Protein AF-A0A6H5ICC5-F1 (afdb_monomer_lite)

Foldseek 3Di:
DPVVVVVVLVVLLVVLVVLLLPQAADDPLDLVSLVSSLVSLVVSLVSCVVSVHPVQVCQLVSVVSSLVRYDPVLNVVVVVVCPPPPDRDGNVVVSVSSVVSSVVSVVVVVVVPDDDPDD

Structure (mmCIF, N/CA/C/O backbone):
data_AF-A0A6H5ICC5-F1
#
_entry.id   AF-A0A6H5ICC5-F1
#
loop_
_atom_site.group_PDB
_atom_site.id
_atom_site.type_symbol
_atom_site.label_atom_id
_atom_site.label_alt_id
_atom_site.label_comp_id
_atom_site.label_asym_id
_atom_site.label_entity_id
_atom_site.label_seq_id
_atom_site.pdbx_PDB_ins_code
_atom_site.Cartn_x
_atom_site.Cartn_y
_atom_site.Cartn_z
_atom_site.occupancy
_atom_site.B_iso_or_equiv
_atom_site.auth_seq_id
_atom_site.auth_comp_id
_atom_site.auth_asym_id
_atom_site.auth_atom_id
_atom_site.pdbx_PDB_model_num
ATOM 1 N N . MET A 1 1 ? -17.464 12.345 30.669 1.00 50.03 1 MET A N 1
ATOM 2 C CA . MET A 1 1 ? -16.200 11.591 30.472 1.00 50.03 1 MET A CA 1
ATOM 3 C C . MET A 1 1 ? -16.176 10.731 29.191 1.00 50.03 1 MET A C 1
ATOM 5 O O . MET A 1 1 ? -15.257 9.941 29.031 1.00 50.03 1 MET A O 1
ATOM 9 N N . LEU A 1 2 ? -17.128 10.905 28.257 1.00 50.28 2 LEU A N 1
ATOM 10 C CA . LEU A 1 2 ? -17.216 10.131 27.004 1.00 50.28 2 LEU A CA 1
ATOM 11 C C . LEU A 1 2 ? -16.559 10.820 25.793 1.00 50.28 2 LEU A C 1
ATOM 13 O O . LEU A 1 2 ? -16.075 10.124 24.911 1.00 50.28 2 LEU A O 1
ATOM 17 N N . LEU A 1 3 ? -16.455 12.156 25.780 1.00 52.00 3 LEU A N 1
ATOM 18 C CA . LEU A 1 3 ? -15.861 12.888 24.650 1.00 52.00 3 LEU A CA 1
ATOM 19 C C . LEU A 1 3 ? -14.355 12.625 24.480 1.00 52.00 3 LEU A C 1
ATOM 21 O O . LEU A 1 3 ? -13.929 12.251 23.400 1.00 52.00 3 LEU A O 1
ATOM 25 N N . ARG A 1 4 ? -13.557 12.663 25.558 1.00 50.28 4 ARG A N 1
ATOM 26 C CA . ARG A 1 4 ? -12.087 12.520 25.457 1.00 50.28 4 ARG A CA 1
ATOM 27 C C . ARG A 1 4 ? -11.592 11.191 24.869 1.00 50.28 4 ARG A C 1
ATOM 29 O O . ARG A 1 4 ? -10.529 11.159 24.263 1.00 50.28 4 ARG A O 1
ATOM 36 N N . ARG A 1 5 ? -12.310 10.077 25.072 1.00 51.03 5 ARG A N 1
ATOM 37 C CA . ARG A 1 5 ? -11.927 8.780 24.471 1.00 51.03 5 ARG A CA 1
ATOM 38 C C . ARG A 1 5 ? -12.411 8.654 23.027 1.00 51.03 5 ARG A C 1
ATOM 40 O O . ARG A 1 5 ? -11.723 8.035 22.221 1.00 51.03 5 ARG A O 1
ATOM 47 N N . TYR A 1 6 ? -13.574 9.226 22.719 1.00 52.88 6 TYR A N 1
ATOM 48 C CA . TYR A 1 6 ? -14.144 9.205 21.374 1.00 52.88 6 TYR A CA 1
ATOM 49 C C . TYR A 1 6 ? -13.374 10.129 20.423 1.00 52.88 6 TYR A C 1
ATOM 51 O O . TYR A 1 6 ? -13.088 9.727 19.297 1.00 52.88 6 TYR A O 1
ATOM 59 N N . ASP A 1 7 ? -12.929 11.290 20.917 1.00 60.28 7 ASP A N 1
ATOM 60 C CA . ASP A 1 7 ? -12.022 12.195 20.204 1.00 60.28 7 ASP A CA 1
ATOM 61 C C . ASP A 1 7 ? -10.757 11.457 19.773 1.00 60.28 7 ASP A C 1
ATOM 63 O O . ASP A 1 7 ? -10.409 11.464 18.600 1.00 60.28 7 ASP A O 1
ATOM 67 N N . ASN A 1 8 ? -10.125 10.708 20.681 1.00 75.12 8 ASN A N 1
ATOM 68 C CA . ASN A 1 8 ? -8.903 9.974 20.356 1.00 75.12 8 ASN A CA 1
ATOM 69 C C . ASN A 1 8 ? -9.114 8.900 19.280 1.00 75.12 8 ASN A C 1
ATOM 71 O O . ASN A 1 8 ? -8.221 8.681 18.466 1.00 75.12 8 ASN A O 1
ATOM 75 N N . ARG A 1 9 ? -10.268 8.217 19.261 1.00 80.19 9 ARG A N 1
ATOM 76 C CA . ARG A 1 9 ? -10.553 7.196 18.240 1.00 80.19 9 ARG A CA 1
ATOM 77 C C . ARG A 1 9 ? -10.807 7.832 16.875 1.00 80.19 9 ARG A C 1
ATOM 79 O O . ARG A 1 9 ? -10.261 7.354 15.889 1.00 80.19 9 ARG A O 1
ATOM 86 N N . ASN A 1 10 ? -11.585 8.912 16.831 1.00 83.50 10 ASN A N 1
ATOM 87 C CA . ASN A 1 10 ? -11.854 9.644 15.594 1.00 83.50 10 ASN A CA 1
ATOM 88 C C . ASN A 1 10 ? -10.584 10.299 15.043 1.00 83.50 10 ASN A C 1
ATOM 90 O O . ASN A 1 10 ? -10.312 10.174 13.858 1.00 83.50 10 ASN A O 1
ATOM 94 N N . ILE A 1 11 ? -9.768 10.922 15.897 1.00 86.25 11 ILE A N 1
ATOM 95 C CA . ILE A 1 11 ? -8.484 11.516 15.500 1.00 86.25 11 ILE A CA 1
ATOM 96 C C . ILE A 1 11 ? -7.552 10.447 14.920 1.00 86.25 11 ILE A C 1
ATOM 98 O O . ILE A 1 11 ? -6.980 10.660 13.859 1.00 86.25 11 ILE A O 1
ATOM 102 N N . ARG A 1 12 ? -7.435 9.277 15.564 1.00 84.94 12 ARG A N 1
ATOM 103 C CA . ARG A 1 12 ? -6.630 8.160 15.035 1.00 84.94 12 ARG A CA 1
ATOM 104 C C . ARG A 1 12 ? -7.161 7.642 13.703 1.00 84.94 12 ARG A C 1
ATOM 106 O O . ARG A 1 12 ? -6.367 7.329 12.827 1.00 84.94 12 ARG A O 1
ATOM 113 N N . LEU A 1 13 ? -8.484 7.560 13.552 1.00 87.06 13 LEU A N 1
ATOM 114 C CA . LEU A 1 13 ? -9.110 7.161 12.295 1.00 87.06 13 LEU A CA 1
ATOM 115 C C . LEU A 1 13 ? -8.771 8.150 11.179 1.00 87.06 13 LEU A C 1
ATOM 117 O O . LEU A 1 13 ? -8.298 7.732 10.127 1.00 87.06 13 LEU A O 1
ATOM 121 N N . PHE A 1 14 ? -8.990 9.445 11.412 1.00 87.50 14 PHE A N 1
ATOM 122 C CA . PHE A 1 14 ? -8.694 10.480 10.425 1.00 87.50 14 PHE A CA 1
ATOM 123 C C . PHE A 1 14 ? -7.211 10.518 10.076 1.00 87.50 14 PHE A C 1
ATOM 125 O O . PHE A 1 14 ? -6.886 10.530 8.899 1.00 87.50 14 PHE A O 1
ATOM 132 N N . ASN A 1 15 ? -6.328 10.420 11.067 1.00 88.56 15 ASN A N 1
ATOM 133 C CA . ASN A 1 15 ? -4.889 10.378 10.840 1.00 88.56 15 ASN A CA 1
ATOM 134 C C . ASN A 1 15 ? -4.463 9.147 10.013 1.00 88.56 15 ASN A C 1
ATOM 136 O O . ASN A 1 15 ? -3.699 9.286 9.066 1.00 88.56 15 ASN A O 1
ATOM 140 N N . ALA A 1 16 ? -5.009 7.957 10.293 1.00 87.69 16 ALA A N 1
ATOM 141 C CA . ALA A 1 16 ? -4.724 6.761 9.497 1.00 87.69 16 ALA A CA 1
ATOM 142 C C . ALA A 1 16 ? -5.228 6.883 8.045 1.00 87.69 16 ALA A C 1
ATOM 144 O O . ALA A 1 16 ? -4.559 6.437 7.113 1.00 87.69 16 ALA A O 1
ATOM 145 N N . LEU A 1 17 ? -6.396 7.503 7.840 1.00 88.06 17 LEU A N 1
ATOM 146 C CA . LEU A 1 17 ? -6.928 7.785 6.504 1.00 88.06 17 LEU A CA 1
ATOM 147 C C . LEU A 1 17 ? -6.087 8.833 5.767 1.00 88.06 17 LEU A C 1
ATOM 149 O O . LEU A 1 17 ? -5.797 8.646 4.587 1.00 88.06 17 LEU A O 1
ATOM 153 N N . GLU A 1 18 ? -5.676 9.902 6.449 1.00 89.75 18 GLU A N 1
ATOM 154 C CA . GLU A 1 18 ? -4.778 10.922 5.904 1.00 89.75 18 GLU A CA 1
ATOM 155 C C . GLU A 1 18 ? -3.445 10.305 5.492 1.00 89.75 18 GLU A C 1
ATOM 157 O O . GLU A 1 18 ? -3.043 10.491 4.350 1.00 89.75 18 GLU A O 1
ATOM 162 N N . HIS A 1 19 ? -2.823 9.468 6.328 1.00 88.56 19 HIS A N 1
ATOM 163 C CA . HIS A 1 19 ? -1.594 8.756 5.963 1.00 88.56 19 HIS A CA 1
ATOM 164 C C . HIS A 1 19 ? -1.755 7.900 4.699 1.00 88.56 19 HIS A C 1
ATOM 166 O O . HIS A 1 19 ? -0.857 7.874 3.857 1.00 88.56 19 HIS A O 1
ATOM 172 N N . LEU A 1 20 ? -2.910 7.248 4.510 1.00 89.81 20 LEU A N 1
ATOM 173 C CA . LEU A 1 20 ? -3.177 6.482 3.290 1.00 89.81 20 LEU A CA 1
ATOM 174 C C . LEU A 1 20 ? -3.384 7.382 2.054 1.00 89.81 20 LEU A C 1
ATOM 176 O O . LEU A 1 20 ? -3.004 7.030 0.936 1.00 89.81 20 LEU A O 1
ATOM 180 N N . ILE A 1 21 ? -3.987 8.557 2.224 1.00 88.81 21 ILE A N 1
ATOM 181 C CA . ILE A 1 21 ? -4.192 9.526 1.135 1.00 88.81 21 ILE A CA 1
ATOM 182 C C . ILE A 1 21 ? -2.869 10.221 0.774 1.00 88.81 21 ILE A C 1
ATOM 184 O O . ILE A 1 21 ? -2.573 10.460 -0.405 1.00 88.81 21 ILE A O 1
ATOM 188 N N . GLU A 1 22 ? -2.044 10.508 1.773 1.00 90.56 22 GLU A N 1
ATOM 189 C CA . GLU A 1 22 ? -0.770 11.220 1.684 1.00 90.56 22 GLU A CA 1
ATOM 190 C C . GLU A 1 22 ? 0.430 10.306 1.424 1.00 90.56 22 GLU A C 1
ATOM 192 O O . GLU A 1 22 ? 1.569 10.767 1.462 1.00 90.56 22 GLU A O 1
ATOM 197 N N . LEU A 1 23 ? 0.188 9.043 1.053 1.00 91.19 23 LEU A N 1
ATOM 198 C CA . LEU A 1 23 ? 1.241 8.105 0.664 1.00 91.19 23 LEU A CA 1
ATOM 199 C C . LEU A 1 23 ? 2.259 8.746 -0.305 1.00 91.19 23 LEU A C 1
ATOM 201 O O . LEU A 1 23 ? 1.861 9.505 -1.208 1.00 91.19 23 LEU A O 1
ATOM 205 N N . PRO A 1 24 ? 3.561 8.460 -0.141 1.00 87.19 24 PRO A N 1
ATOM 206 C CA . PRO A 1 24 ? 4.619 9.053 -0.946 1.00 87.19 24 PRO A CA 1
ATOM 207 C C . PRO A 1 24 ? 4.465 8.644 -2.410 1.00 87.19 24 PRO A C 1
ATOM 209 O O . PRO A 1 24 ? 4.026 7.541 -2.726 1.00 87.19 24 PRO A O 1
ATOM 212 N N . ARG A 1 25 ? 4.794 9.553 -3.332 1.00 89.25 25 ARG A N 1
ATOM 213 C CA . ARG A 1 25 ? 4.818 9.225 -4.763 1.00 89.25 25 ARG A CA 1
ATOM 214 C C . ARG A 1 25 ? 6.134 8.544 -5.098 1.00 89.25 25 ARG A C 1
ATOM 216 O O . ARG A 1 25 ? 7.191 9.068 -4.763 1.00 89.25 25 ARG A O 1
ATOM 223 N N . VAL A 1 26 ? 6.045 7.443 -5.826 1.00 87.81 26 VAL A N 1
ATOM 224 C CA . VAL A 1 26 ? 7.200 6.663 -6.261 1.00 87.81 26 VAL A CA 1
ATOM 225 C C . VAL A 1 26 ? 7.856 7.359 -7.447 1.00 87.81 26 VAL A C 1
ATOM 227 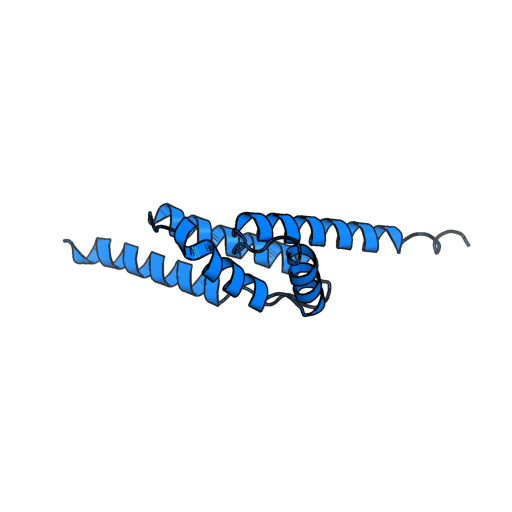O O . VAL A 1 26 ? 7.185 7.685 -8.435 1.00 87.81 26 VAL A O 1
ATOM 230 N N . LYS A 1 27 ? 9.165 7.610 -7.367 1.00 82.12 27 LYS A N 1
ATOM 231 C CA . LYS A 1 27 ? 9.943 8.086 -8.515 1.00 82.12 27 LYS A CA 1
ATOM 232 C C . LYS A 1 27 ? 10.221 6.925 -9.468 1.00 82.12 27 LYS A C 1
ATOM 234 O O . LYS A 1 27 ? 10.239 5.760 -9.086 1.00 82.12 27 LYS A O 1
ATOM 239 N N . VAL A 1 28 ? 10.455 7.249 -10.737 1.00 80.31 28 VAL A N 1
ATOM 240 C CA . VAL A 1 28 ? 10.661 6.251 -11.798 1.00 80.31 28 VAL A CA 1
ATOM 241 C C . VAL A 1 28 ? 11.762 5.256 -11.411 1.00 80.31 28 VAL A C 1
ATOM 243 O O . VAL A 1 28 ? 12.899 5.660 -11.183 1.00 80.31 28 VAL A O 1
ATOM 246 N N . ARG A 1 29 ? 11.423 3.957 -11.385 1.00 75.06 29 ARG A N 1
ATOM 247 C CA . ARG A 1 29 ? 12.344 2.834 -11.103 1.00 75.06 29 ARG A CA 1
ATOM 248 C C . ARG A 1 29 ? 13.106 2.923 -9.768 1.00 75.06 29 ARG A C 1
ATOM 250 O O . ARG A 1 29 ? 14.209 2.395 -9.667 1.00 75.06 29 ARG A O 1
ATOM 257 N N . CYS A 1 30 ? 12.530 3.546 -8.743 1.00 83.62 30 CYS A N 1
ATOM 258 C CA . CYS A 1 30 ? 13.145 3.605 -7.419 1.00 83.62 30 CYS A CA 1
ATOM 259 C C . CYS A 1 30 ? 12.641 2.459 -6.523 1.00 83.62 30 CYS A C 1
ATOM 261 O O . CYS A 1 30 ? 11.462 2.427 -6.170 1.00 83.62 30 CYS A O 1
ATOM 263 N N . THR A 1 31 ? 13.516 1.511 -6.165 1.00 87.25 31 THR A N 1
ATOM 264 C CA . THR A 1 31 ? 13.171 0.399 -5.257 1.00 87.25 31 THR A CA 1
ATOM 265 C C . THR A 1 31 ? 12.937 0.880 -3.831 1.00 87.25 31 THR A C 1
ATOM 267 O O . THR A 1 31 ? 11.992 0.429 -3.196 1.00 87.25 31 THR A O 1
ATOM 270 N N . GLU A 1 32 ? 13.725 1.849 -3.365 1.00 88.56 32 GLU A N 1
ATOM 271 C CA . GLU A 1 32 ? 13.575 2.468 -2.042 1.00 88.56 32 GLU A CA 1
ATOM 272 C C . GLU A 1 32 ? 12.201 3.133 -1.878 1.00 88.56 32 GLU A C 1
ATOM 274 O O . GLU A 1 32 ? 11.515 2.890 -0.888 1.00 88.56 32 GLU A O 1
ATOM 279 N N . ASP A 1 33 ? 11.753 3.896 -2.883 1.00 89.44 33 ASP A N 1
ATOM 280 C CA . ASP A 1 33 ? 10.439 4.549 -2.845 1.00 89.44 33 ASP A CA 1
ATOM 281 C C . ASP A 1 33 ? 9.282 3.533 -2.904 1.00 89.44 33 ASP A C 1
ATOM 283 O O . ASP A 1 33 ? 8.222 3.774 -2.328 1.00 89.44 33 ASP A O 1
ATOM 287 N N . LEU A 1 34 ? 9.452 2.408 -3.617 1.00 90.31 34 LEU A N 1
ATOM 288 C CA . LEU A 1 34 ? 8.450 1.336 -3.649 1.00 90.31 34 LEU A CA 1
ATOM 289 C C . LEU A 1 34 ? 8.330 0.656 -2.283 1.00 90.31 34 LEU A C 1
ATOM 291 O O . LEU A 1 34 ? 7.213 0.403 -1.839 1.00 90.31 34 LEU A O 1
ATOM 295 N N . THR A 1 35 ? 9.455 0.393 -1.616 1.00 91.56 35 THR A N 1
ATOM 296 C CA . THR A 1 35 ? 9.470 -0.172 -0.262 1.00 91.56 35 THR A CA 1
ATOM 297 C C . THR A 1 35 ? 8.821 0.788 0.738 1.00 91.56 35 THR A C 1
ATOM 299 O O . THR A 1 35 ? 7.888 0.385 1.424 1.00 91.56 35 THR A O 1
ATOM 302 N N . ASP A 1 36 ? 9.203 2.075 0.744 1.00 92.38 36 ASP A N 1
ATOM 303 C CA . ASP A 1 36 ? 8.591 3.094 1.624 1.00 92.38 36 ASP A CA 1
ATOM 304 C C . ASP A 1 36 ? 7.080 3.242 1.363 1.00 92.38 36 ASP A C 1
ATOM 306 O O . ASP A 1 36 ? 6.290 3.424 2.292 1.00 92.38 36 ASP A O 1
ATOM 310 N N . LEU A 1 37 ? 6.637 3.112 0.105 1.00 92.00 37 LEU A N 1
ATOM 311 C CA . LEU A 1 37 ? 5.212 3.104 -0.227 1.00 92.00 37 LEU A CA 1
ATOM 312 C C . LEU A 1 37 ? 4.480 1.901 0.387 1.00 92.00 37 LEU A C 1
ATOM 314 O O . LEU A 1 37 ? 3.381 2.085 0.918 1.00 92.00 37 LEU A O 1
ATOM 318 N N . ILE A 1 38 ? 5.045 0.691 0.290 1.00 92.62 38 ILE A N 1
ATOM 319 C CA . ILE A 1 38 ? 4.453 -0.521 0.878 1.00 92.62 38 ILE A CA 1
ATOM 320 C C . ILE A 1 38 ? 4.386 -0.374 2.396 1.00 92.62 38 ILE A C 1
ATOM 322 O O . ILE A 1 38 ? 3.301 -0.513 2.957 1.00 92.62 38 ILE A O 1
ATOM 326 N N . ASP A 1 39 ? 5.502 -0.022 3.035 1.00 92.75 39 ASP A N 1
ATOM 327 C CA . ASP A 1 39 ? 5.613 0.066 4.492 1.00 92.75 39 ASP A CA 1
ATOM 328 C C . ASP A 1 39 ? 4.590 1.049 5.075 1.00 92.75 39 ASP A C 1
ATOM 330 O O . ASP A 1 39 ? 3.845 0.715 6.001 1.00 92.75 39 ASP A O 1
ATOM 334 N N . ARG A 1 40 ? 4.469 2.244 4.484 1.00 92.31 40 ARG A N 1
ATOM 335 C CA . ARG A 1 40 ? 3.486 3.245 4.929 1.00 92.31 40 ARG A CA 1
ATOM 336 C C . ARG A 1 40 ? 2.047 2.828 4.657 1.00 92.31 40 ARG A C 1
ATOM 338 O O . ARG A 1 40 ? 1.155 3.139 5.448 1.00 92.31 40 ARG A O 1
ATOM 345 N N . ALA A 1 41 ? 1.794 2.145 3.542 1.00 92.31 41 ALA A N 1
ATOM 346 C CA . ALA A 1 41 ? 0.464 1.625 3.250 1.00 92.31 41 ALA A CA 1
ATOM 347 C C . ALA A 1 41 ? 0.073 0.532 4.257 1.00 92.31 41 ALA A C 1
ATOM 349 O O . ALA A 1 41 ? -1.050 0.553 4.767 1.00 92.31 41 ALA A O 1
ATOM 350 N N . GLU A 1 42 ? 0.997 -0.366 4.604 1.00 93.06 42 GLU A N 1
ATOM 351 C CA . GLU A 1 42 ? 0.777 -1.391 5.622 1.00 93.06 42 GLU A CA 1
ATOM 352 C C . GLU A 1 42 ? 0.575 -0.785 7.012 1.00 93.06 42 GLU A C 1
ATOM 354 O O . GLU A 1 42 ? -0.310 -1.230 7.745 1.00 93.06 42 GLU A O 1
ATOM 359 N N . GLU A 1 43 ? 1.333 0.251 7.376 1.00 92.19 43 GLU A N 1
ATOM 360 C CA . GLU A 1 43 ? 1.166 0.968 8.642 1.00 92.19 43 GLU A CA 1
ATOM 361 C C . GLU A 1 43 ? -0.230 1.602 8.752 1.00 92.19 43 GLU A C 1
ATOM 363 O O . GLU A 1 43 ? -0.922 1.431 9.765 1.00 92.19 43 GLU A O 1
ATOM 368 N N . ALA A 1 44 ? -0.695 2.275 7.695 1.00 90.50 44 ALA A N 1
ATOM 369 C CA . ALA A 1 44 ? -2.038 2.848 7.646 1.00 90.50 44 ALA A CA 1
ATOM 370 C C . ALA A 1 44 ? -3.123 1.757 7.740 1.00 90.50 44 ALA A C 1
ATOM 372 O O . ALA A 1 44 ? -4.064 1.869 8.530 1.00 90.50 44 ALA A O 1
ATOM 373 N N . VAL A 1 45 ? -2.971 0.657 6.995 1.00 90.94 45 VAL A N 1
ATOM 374 C CA . VAL A 1 45 ? -3.892 -0.493 7.016 1.00 90.94 45 VAL A CA 1
ATOM 375 C C . VAL A 1 45 ? -3.923 -1.178 8.385 1.00 90.94 45 VAL A C 1
ATOM 377 O O . VAL A 1 45 ? -5.003 -1.521 8.883 1.00 90.94 45 VAL A O 1
ATOM 380 N N . ARG A 1 46 ? -2.769 -1.338 9.039 1.00 90.50 46 ARG A N 1
ATOM 381 C CA . ARG A 1 46 ? -2.658 -1.881 10.400 1.00 90.50 46 ARG A CA 1
ATOM 382 C C . ARG A 1 46 ? -3.360 -0.969 11.399 1.00 90.50 46 ARG A C 1
ATOM 384 O O . ARG A 1 46 ? -4.178 -1.458 12.174 1.00 90.50 46 ARG A O 1
ATOM 391 N N . SER A 1 47 ? -3.143 0.341 11.308 1.00 88.81 47 SER A N 1
ATOM 392 C CA . SER A 1 47 ? -3.798 1.340 12.162 1.00 88.81 47 SER A CA 1
ATOM 393 C C . SER A 1 47 ? -5.326 1.287 12.043 1.00 88.81 47 SER A C 1
ATOM 395 O O . SER A 1 47 ? -6.040 1.274 13.046 1.00 88.81 47 SER A O 1
ATOM 397 N N . LEU A 1 48 ? -5.856 1.177 10.820 1.00 87.50 48 LEU A N 1
ATOM 398 C CA . LEU A 1 48 ? -7.294 1.001 10.580 1.00 87.50 48 LEU A CA 1
ATOM 399 C C . LEU A 1 48 ? -7.817 -0.334 11.138 1.00 87.50 48 LEU A C 1
ATOM 401 O O . LEU A 1 48 ? -8.923 -0.396 11.680 1.00 87.50 48 LEU A O 1
ATOM 405 N N . THR A 1 49 ? -7.018 -1.398 11.047 1.00 87.69 49 THR A N 1
ATOM 406 C CA . THR A 1 49 ? -7.369 -2.722 11.581 1.00 87.69 49 THR A CA 1
ATOM 407 C C . THR A 1 49 ? -7.434 -2.716 13.110 1.00 87.69 49 THR A C 1
ATOM 409 O O . THR A 1 49 ? -8.385 -3.246 13.684 1.00 87.69 49 THR A O 1
ATOM 412 N N . GLU A 1 50 ? -6.483 -2.066 13.785 1.00 88.06 50 GLU A N 1
ATOM 413 C CA . GLU A 1 50 ? -6.477 -1.890 15.247 1.00 88.06 50 GLU A CA 1
ATOM 414 C C . GLU A 1 50 ? -7.687 -1.088 15.741 1.00 88.06 50 GLU A C 1
ATOM 416 O O . GLU A 1 50 ? -8.234 -1.352 16.813 1.00 88.06 50 GLU A O 1
ATOM 421 N N . LEU A 1 51 ? -8.168 -0.149 14.922 1.00 85.88 51 LEU A N 1
ATOM 422 C CA . LEU A 1 51 ? -9.405 0.591 15.162 1.00 85.88 51 LEU A CA 1
ATOM 423 C C . LEU A 1 51 ? -10.675 -0.233 14.900 1.00 85.88 51 LEU A C 1
ATOM 425 O O . LEU A 1 51 ? -11.775 0.308 15.044 1.00 85.88 51 LEU A O 1
ATOM 429 N N . GLN A 1 52 ? -10.548 -1.525 14.575 1.00 83.56 52 GLN A N 1
ATOM 430 C CA . GLN A 1 52 ? -11.637 -2.440 14.219 1.00 83.56 52 GLN A CA 1
ATOM 431 C C . GLN A 1 52 ? -12.454 -1.958 13.012 1.00 83.56 52 GLN A C 1
ATOM 433 O O . GLN A 1 52 ? -13.643 -2.265 12.894 1.00 83.56 52 GLN A O 1
ATOM 438 N N . CYS A 1 53 ? -11.841 -1.182 12.113 1.00 80.50 53 CYS A N 1
ATOM 439 C CA . CYS A 1 53 ? -12.485 -0.809 10.864 1.00 80.50 53 CYS A CA 1
ATOM 440 C C . CYS A 1 53 ? -12.593 -2.039 9.947 1.00 80.50 53 CYS A C 1
ATOM 442 O O . CYS A 1 53 ? -11.712 -2.902 9.954 1.00 80.50 53 CYS A O 1
ATOM 444 N N . PRO A 1 54 ? -13.651 -2.139 9.126 1.00 78.69 54 PRO A N 1
ATOM 445 C CA . PRO A 1 54 ? -13.850 -3.272 8.231 1.00 78.69 54 PRO A CA 1
ATOM 446 C C . PRO A 1 54 ? -12.963 -3.156 6.974 1.00 78.69 54 PRO A C 1
ATOM 448 O O . PRO A 1 54 ? -13.463 -3.079 5.857 1.00 78.69 54 PRO A O 1
ATOM 451 N N . VAL A 1 55 ? -11.634 -3.153 7.154 1.00 79.06 55 VAL A N 1
ATOM 452 C CA . VAL A 1 55 ? -10.622 -2.883 6.109 1.00 79.06 55 VAL A CA 1
ATOM 453 C C . VAL A 1 55 ? -10.767 -3.799 4.889 1.00 79.06 55 VAL A C 1
ATOM 455 O O . VAL A 1 55 ? -10.639 -3.334 3.765 1.00 79.06 55 VAL A O 1
ATOM 458 N N . LYS A 1 56 ? -11.168 -5.060 5.098 1.00 74.00 56 LYS A N 1
ATOM 459 C CA . LYS A 1 56 ? -11.400 -6.050 4.027 1.00 74.00 56 LYS A CA 1
ATOM 460 C C . LYS A 1 56 ? -12.452 -5.630 2.994 1.00 74.00 56 LYS A C 1
ATOM 462 O O . LYS A 1 56 ? -12.428 -6.115 1.872 1.00 74.00 56 LYS A O 1
ATOM 467 N N . PHE A 1 57 ? -13.399 -4.769 3.368 1.00 80.56 57 PHE A N 1
ATOM 468 C CA . PHE A 1 57 ? -14.419 -4.266 2.442 1.00 80.56 57 PHE A CA 1
ATOM 469 C C . PHE A 1 57 ? -13.945 -3.037 1.657 1.00 80.56 57 PHE A C 1
ATOM 471 O O . PHE A 1 57 ? -14.619 -2.619 0.719 1.00 80.56 57 PHE A O 1
ATOM 478 N N . TYR A 1 58 ? -12.790 -2.477 2.024 1.00 83.38 58 TYR A N 1
ATOM 479 C CA 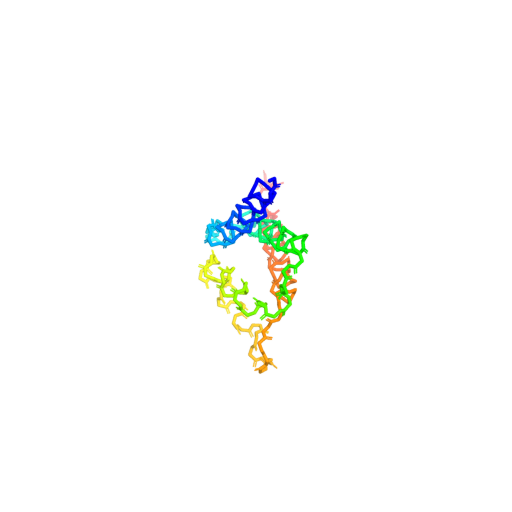. TYR A 1 58 ? -12.188 -1.297 1.408 1.00 83.38 58 TYR A CA 1
ATOM 480 C C . TYR A 1 58 ? -10.932 -1.629 0.593 1.00 83.38 58 TYR A C 1
ATOM 482 O O . TYR A 1 58 ? -10.224 -0.710 0.184 1.00 83.38 58 TYR A O 1
ATOM 490 N N . ASP A 1 59 ? -10.656 -2.912 0.330 1.00 86.00 59 ASP A N 1
ATOM 491 C CA . ASP A 1 59 ? -9.498 -3.354 -0.462 1.00 86.00 59 ASP A CA 1
ATOM 492 C C . ASP A 1 59 ? -9.427 -2.628 -1.814 1.00 86.00 59 ASP A C 1
ATOM 494 O O . ASP A 1 59 ? -8.372 -2.137 -2.205 1.00 86.00 59 ASP A O 1
ATOM 498 N N . ASN A 1 60 ? -10.568 -2.465 -2.488 1.00 88.06 60 ASN A N 1
ATOM 499 C CA . ASN A 1 60 ? -10.680 -1.728 -3.748 1.00 88.06 60 ASN A CA 1
ATOM 500 C C . ASN A 1 60 ? -10.220 -0.262 -3.636 1.00 88.06 60 ASN A C 1
ATOM 502 O O . ASN A 1 60 ? -9.521 0.245 -4.516 1.00 88.06 60 ASN A O 1
ATOM 506 N N . TRP A 1 61 ? -10.593 0.420 -2.555 1.00 89.25 61 TRP A N 1
ATOM 507 C CA . TRP A 1 61 ? -10.223 1.807 -2.299 1.00 89.25 61 TRP A CA 1
ATOM 508 C C . TRP A 1 61 ? -8.745 1.932 -1.928 1.00 89.25 61 TRP A C 1
ATOM 510 O O . TRP A 1 61 ? -8.051 2.792 -2.467 1.00 89.25 61 TRP A O 1
ATOM 520 N N . ILE A 1 62 ? -8.238 1.032 -1.083 1.00 90.31 62 ILE A N 1
ATOM 521 C CA . ILE A 1 62 ? -6.828 1.006 -0.679 1.00 90.31 62 ILE A CA 1
ATOM 522 C C . ILE A 1 62 ? -5.939 0.751 -1.898 1.00 90.31 62 ILE A C 1
ATOM 524 O O . ILE A 1 62 ? -4.989 1.498 -2.132 1.00 90.31 62 ILE A O 1
ATOM 528 N N . VAL A 1 63 ? -6.288 -0.239 -2.727 1.00 91.81 63 VAL A N 1
ATOM 529 C CA . VAL A 1 63 ? -5.590 -0.511 -3.990 1.00 91.81 63 VAL A CA 1
ATOM 530 C C . VAL A 1 63 ? -5.575 0.734 -4.868 1.00 91.81 63 VAL A C 1
ATOM 532 O O . VAL A 1 63 ? -4.519 1.120 -5.364 1.00 91.81 63 VAL A O 1
ATOM 535 N N . HIS A 1 64 ? -6.717 1.405 -5.033 1.00 91.12 64 HIS A N 1
ATOM 536 C CA . HIS A 1 64 ? -6.786 2.619 -5.839 1.00 91.12 64 HIS A CA 1
ATOM 537 C C . HIS A 1 64 ? -5.864 3.729 -5.306 1.00 91.12 64 HIS A C 1
ATOM 539 O O . HIS A 1 64 ? -5.159 4.370 -6.090 1.00 91.12 64 HIS A O 1
ATOM 545 N N . CYS A 1 65 ? -5.822 3.940 -3.988 1.00 91.56 65 CYS A N 1
ATOM 546 C CA . CYS A 1 65 ? -4.930 4.913 -3.355 1.00 91.56 65 CYS A CA 1
ATOM 547 C C . CYS A 1 65 ? -3.457 4.609 -3.651 1.00 91.56 65 CYS A C 1
ATOM 549 O O . CYS A 1 65 ? -2.737 5.501 -4.097 1.00 91.56 65 CYS A O 1
ATOM 551 N N . VAL A 1 66 ? -3.027 3.357 -3.483 1.00 92.31 66 VAL A N 1
ATOM 552 C CA . VAL A 1 66 ? -1.634 2.938 -3.704 1.00 92.31 66 VAL A CA 1
ATOM 553 C C . VAL A 1 66 ? -1.254 3.019 -5.189 1.00 92.31 66 VAL A C 1
ATOM 555 O O . VAL A 1 66 ? -0.236 3.616 -5.535 1.00 92.31 66 VAL A O 1
ATOM 558 N N . VAL A 1 67 ? -2.098 2.526 -6.102 1.00 92.00 67 VAL A N 1
ATOM 559 C CA . VAL A 1 67 ? -1.840 2.542 -7.559 1.00 92.00 67 VAL A CA 1
ATOM 560 C C . VAL A 1 67 ? -1.688 3.968 -8.110 1.00 92.00 67 VAL A C 1
ATOM 562 O O . VAL A 1 67 ? -0.906 4.221 -9.037 1.00 92.00 67 VAL A O 1
ATOM 565 N N . ARG A 1 68 ? -2.384 4.946 -7.519 1.00 92.50 68 ARG A N 1
ATOM 566 C CA . ARG A 1 68 ? -2.228 6.365 -7.879 1.00 92.50 68 ARG A CA 1
ATOM 567 C C . ARG A 1 68 ? -0.874 6.953 -7.488 1.00 92.50 68 ARG A C 1
ATOM 569 O O . ARG A 1 68 ? -0.503 7.989 -8.040 1.00 92.50 68 ARG A O 1
ATOM 576 N N . LYS A 1 69 ? -0.144 6.323 -6.568 1.00 92.12 69 LYS A N 1
ATOM 577 C CA . LYS A 1 69 ? 1.188 6.758 -6.125 1.00 92.12 69 LYS A CA 1
ATOM 578 C C . LYS A 1 69 ? 2.331 6.095 -6.883 1.00 92.12 69 LYS A C 1
ATOM 580 O O . LYS A 1 69 ? 3.437 6.627 -6.850 1.00 92.12 69 LYS A O 1
ATOM 585 N N . LEU A 1 70 ? 2.056 5.000 -7.590 1.00 91.12 70 LEU A N 1
ATOM 586 C CA . LEU A 1 70 ? 3.026 4.335 -8.455 1.00 91.12 70 LEU A CA 1
ATOM 587 C C . LEU A 1 70 ? 3.454 5.227 -9.625 1.00 91.12 70 LEU A C 1
ATOM 589 O O . LEU A 1 70 ? 2.676 6.045 -10.133 1.00 91.12 70 LEU A O 1
ATOM 593 N N . ASP A 1 71 ? 4.682 5.022 -10.090 1.00 89.88 71 ASP A N 1
ATOM 594 C CA . ASP A 1 71 ? 5.155 5.574 -11.351 1.00 89.88 71 ASP A CA 1
ATOM 595 C C . ASP A 1 71 ? 4.445 4.904 -12.544 1.00 89.88 71 ASP A C 1
ATOM 597 O O . ASP A 1 71 ? 3.816 3.849 -12.419 1.00 89.88 71 ASP A O 1
ATOM 601 N N . ALA A 1 72 ? 4.525 5.529 -13.722 1.00 88.19 72 ALA A N 1
ATOM 602 C CA . ALA A 1 72 ? 3.803 5.065 -14.907 1.00 88.19 72 ALA A CA 1
ATOM 603 C C . ALA A 1 72 ? 4.151 3.617 -15.291 1.00 88.19 72 ALA A C 1
ATOM 605 O O . ALA A 1 72 ? 3.257 2.858 -15.655 1.00 88.19 72 ALA A O 1
ATOM 606 N N . ASN A 1 73 ? 5.418 3.218 -15.154 1.00 88.50 73 ASN A N 1
ATOM 607 C CA . ASN A 1 73 ? 5.868 1.893 -15.562 1.00 88.50 73 ASN A CA 1
ATOM 608 C C . ASN A 1 73 ? 5.413 0.798 -14.585 1.00 88.50 73 ASN A C 1
ATOM 610 O O . ASN A 1 73 ? 4.986 -0.275 -15.015 1.00 88.50 73 ASN A O 1
ATOM 614 N N . SER A 1 74 ? 5.456 1.064 -13.276 1.00 88.62 74 SER A N 1
ATOM 615 C CA . SER A 1 74 ? 4.924 0.126 -12.278 1.00 88.62 74 SER A CA 1
ATOM 616 C C . SER A 1 74 ? 3.402 0.012 -12.358 1.00 88.62 74 SER A C 1
ATOM 618 O O . SER A 1 74 ? 2.871 -1.082 -12.185 1.00 88.62 74 SER A O 1
ATOM 620 N N . ARG A 1 75 ? 2.698 1.108 -12.681 1.00 90.56 75 ARG A N 1
ATOM 621 C CA . ARG A 1 75 ? 1.246 1.088 -12.915 1.00 90.56 75 ARG A CA 1
ATOM 622 C C . ARG A 1 75 ? 0.875 0.257 -14.140 1.00 90.56 75 ARG A C 1
ATOM 624 O O . ARG A 1 75 ? -0.012 -0.575 -14.046 1.00 90.56 75 ARG A O 1
ATOM 631 N N . GLU A 1 76 ? 1.558 0.459 -15.261 1.00 90.25 76 GLU A N 1
ATOM 632 C CA . GLU A 1 76 ? 1.352 -0.341 -16.474 1.00 90.25 76 GLU A CA 1
ATOM 633 C C . GLU A 1 76 ? 1.586 -1.834 -16.202 1.00 90.25 76 GLU A C 1
ATOM 635 O O . GLU A 1 76 ? 0.739 -2.665 -16.517 1.00 90.25 76 GLU A O 1
ATOM 640 N N . SER A 1 77 ? 2.687 -2.165 -15.521 1.00 90.06 77 SER A N 1
ATOM 641 C CA . SER A 1 77 ? 3.007 -3.547 -15.141 1.00 90.06 77 SER A CA 1
ATOM 642 C C . SER A 1 77 ? 1.935 -4.170 -14.234 1.00 90.06 77 SER A C 1
ATOM 644 O O . SER A 1 77 ? 1.643 -5.359 -14.353 1.00 90.06 77 SER A O 1
ATOM 646 N N . TRP A 1 78 ? 1.344 -3.375 -13.336 1.00 91.25 78 TRP A N 1
ATOM 647 C CA . TRP A 1 78 ? 0.244 -3.814 -12.479 1.00 91.25 78 TRP A CA 1
ATOM 648 C C . TRP A 1 78 ? -1.011 -4.137 -13.293 1.00 91.25 78 TRP A C 1
ATOM 650 O O . TRP A 1 78 ? -1.580 -5.210 -13.111 1.00 91.25 78 TRP A O 1
ATOM 660 N N . GLU A 1 79 ? -1.415 -3.266 -14.220 1.00 89.19 79 GLU A N 1
ATOM 661 C CA . GLU A 1 79 ? -2.591 -3.513 -15.067 1.00 89.19 79 GLU A CA 1
ATOM 662 C C . GLU A 1 79 ? -2.406 -4.754 -15.954 1.00 89.19 79 GLU A C 1
ATOM 664 O O . GLU A 1 79 ? -3.311 -5.582 -16.033 1.00 89.19 79 GLU A O 1
ATOM 669 N N . ILE A 1 80 ? -1.214 -4.955 -16.532 1.00 88.56 80 ILE A N 1
ATOM 670 C CA . ILE A 1 80 ? -0.892 -6.167 -17.310 1.00 88.56 80 ILE A CA 1
ATOM 671 C C . ILE A 1 80 ? -1.022 -7.421 -16.439 1.00 88.56 80 ILE A C 1
ATOM 673 O O . ILE A 1 80 ? -1.630 -8.405 -16.849 1.00 88.56 80 ILE A O 1
ATOM 677 N N . SER A 1 81 ? -0.510 -7.387 -15.202 1.00 85.94 81 SER A N 1
ATOM 678 C CA . SER A 1 81 ? -0.613 -8.528 -14.280 1.00 85.94 81 SER A CA 1
ATOM 679 C C . SER A 1 81 ? -2.053 -8.885 -13.892 1.00 85.94 81 SER A C 1
ATOM 681 O O . SER A 1 81 ? -2.296 -9.968 -13.364 1.00 85.94 81 SER A O 1
ATOM 683 N N . ARG A 1 82 ? -3.004 -7.976 -14.142 1.00 84.44 82 ARG A N 1
ATOM 684 C CA . ARG A 1 82 ? -4.415 -8.121 -13.786 1.00 84.44 82 ARG A CA 1
ATOM 685 C C . ARG A 1 82 ? -5.315 -8.576 -14.924 1.00 84.44 82 ARG A C 1
ATOM 687 O O . ARG A 1 82 ? -6.455 -8.940 -14.634 1.00 84.44 82 ARG A O 1
ATOM 694 N N . GLU A 1 83 ? -4.842 -8.576 -16.167 1.00 75.50 83 GLU A N 1
ATOM 695 C CA . GLU A 1 83 ? -5.659 -8.876 -17.353 1.00 75.50 83 GLU A CA 1
ATOM 696 C C . GLU A 1 83 ? -6.337 -10.262 -17.279 1.00 75.50 83 GLU A C 1
ATOM 698 O O . GLU A 1 83 ? -7.426 -10.459 -17.812 1.00 75.50 83 GLU A O 1
ATOM 703 N N . GLU A 1 84 ? -5.764 -11.197 -16.515 1.00 68.56 84 GLU A N 1
ATOM 704 C CA . GLU A 1 84 ? -6.290 -1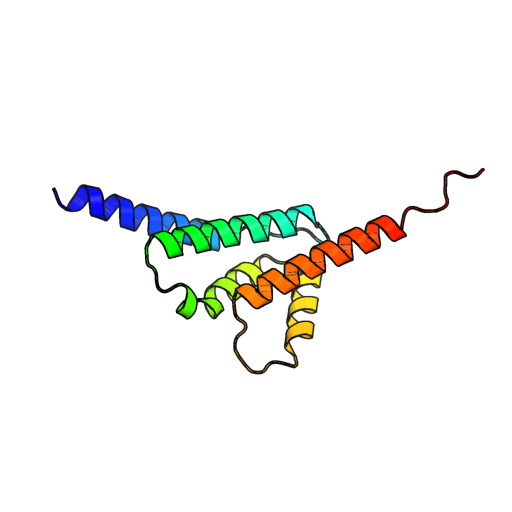2.553 -16.308 1.00 68.56 84 GLU A CA 1
ATOM 705 C C . GLU A 1 84 ? -7.326 -12.677 -15.166 1.00 68.56 84 GLU A C 1
ATOM 707 O O . GLU A 1 84 ? -7.918 -13.741 -14.978 1.00 68.56 84 GLU A O 1
ATOM 712 N N . THR A 1 85 ? -7.577 -11.611 -14.393 1.00 73.69 85 THR A N 1
ATOM 713 C CA . THR A 1 85 ? -8.454 -11.641 -13.206 1.00 73.69 85 THR A CA 1
ATOM 714 C C . THR A 1 85 ? -9.609 -10.635 -13.305 1.00 73.69 85 THR A C 1
ATOM 716 O O . THR A 1 85 ? -9.394 -9.433 -13.145 1.00 73.69 85 THR A O 1
ATOM 719 N N . PRO A 1 86 ? -10.859 -11.096 -13.515 1.00 71.06 86 PRO A N 1
ATOM 720 C CA . PRO A 1 86 ? -12.012 -10.205 -13.684 1.00 71.06 86 PRO A CA 1
ATOM 721 C C . PRO A 1 86 ? -12.525 -9.595 -12.368 1.00 71.06 86 PRO A C 1
ATOM 723 O O . PRO A 1 86 ? -13.339 -8.673 -12.390 1.00 71.06 86 PRO A O 1
ATOM 726 N N . GLU A 1 87 ? -12.080 -10.100 -11.216 1.00 80.06 87 GLU A N 1
ATOM 727 C CA . GLU A 1 87 ? -12.491 -9.608 -9.899 1.00 80.06 87 GLU A CA 1
ATOM 728 C C . GLU A 1 87 ? -11.662 -8.393 -9.445 1.00 80.06 87 GLU A C 1
ATOM 730 O O . GLU A 1 87 ? -10.546 -8.138 -9.914 1.00 80.06 87 GLU A O 1
ATOM 735 N N . PHE A 1 88 ? -12.214 -7.617 -8.504 1.00 80.12 88 PHE A N 1
ATOM 736 C CA . PHE A 1 88 ? -11.451 -6.549 -7.861 1.00 80.12 88 PHE A CA 1
ATOM 737 C C . PHE A 1 88 ? -10.286 -7.152 -7.066 1.00 80.12 88 PHE A C 1
ATOM 739 O O . PHE A 1 88 ? -10.492 -8.104 -6.310 1.00 80.12 88 PHE A O 1
ATOM 746 N N . PRO A 1 89 ? -9.071 -6.599 -7.212 1.00 83.75 89 PRO A N 1
ATOM 747 C CA . PRO A 1 89 ? -7.887 -7.171 -6.602 1.00 83.75 89 PRO A CA 1
ATOM 748 C C . PRO A 1 89 ? -7.932 -6.908 -5.100 1.00 83.75 89 PRO A C 1
ATOM 750 O O . PRO A 1 89 ? -8.378 -5.843 -4.654 1.00 83.75 89 PRO A O 1
ATOM 753 N N . LYS A 1 90 ? -7.440 -7.861 -4.312 1.00 89.25 90 LYS A N 1
ATOM 754 C CA . LYS A 1 90 ? -7.276 -7.638 -2.879 1.00 89.25 90 LYS A CA 1
ATOM 755 C C . LYS A 1 90 ? -6.041 -6.788 -2.652 1.00 89.25 90 LYS A C 1
ATOM 757 O O . LYS A 1 90 ? -5.084 -6.827 -3.427 1.00 89.25 90 LYS A O 1
ATOM 762 N N . TYR A 1 91 ? -6.020 -6.068 -1.537 1.00 90.06 91 TYR A N 1
ATOM 763 C CA . TYR A 1 91 ? -4.849 -5.277 -1.168 1.00 90.06 91 TYR A CA 1
ATOM 764 C C . TYR A 1 91 ? -3.579 -6.144 -1.065 1.00 90.06 91 TYR A C 1
ATOM 766 O O . TYR A 1 91 ? -2.515 -5.750 -1.532 1.00 90.06 91 TYR A O 1
ATOM 774 N N . GLN A 1 92 ? -3.708 -7.374 -0.560 1.00 89.69 92 GLN A N 1
ATOM 775 C CA . GLN A 1 92 ? -2.590 -8.319 -0.469 1.00 89.69 92 GLN A CA 1
ATOM 776 C C . GLN A 1 92 ? -2.019 -8.738 -1.830 1.00 89.69 92 GLN A C 1
ATOM 778 O O . GLN A 1 92 ? -0.823 -9.011 -1.923 1.00 89.69 92 GLN A O 1
ATOM 783 N N . ASP A 1 93 ? -2.840 -8.787 -2.881 1.00 90.69 93 ASP A N 1
ATOM 784 C CA . ASP A 1 93 ? -2.366 -9.130 -4.225 1.00 90.69 93 ASP A CA 1
ATOM 785 C C . ASP A 1 93 ? -1.480 -8.008 -4.778 1.00 90.69 93 ASP A C 1
ATOM 787 O O . ASP A 1 93 ? -0.432 -8.274 -5.368 1.00 90.69 93 ASP A O 1
ATOM 791 N N . LEU A 1 94 ? -1.857 -6.753 -4.505 1.00 91.62 94 LEU A N 1
ATOM 792 C CA . LEU A 1 94 ? -1.050 -5.586 -4.849 1.00 91.62 94 LEU A CA 1
ATOM 793 C C . LEU A 1 94 ? 0.282 -5.577 -4.093 1.00 91.62 94 LEU A C 1
ATOM 795 O O . LEU A 1 94 ? 1.319 -5.377 -4.718 1.00 91.62 94 LEU A O 1
ATOM 799 N N . VAL A 1 95 ? 0.276 -5.826 -2.778 1.00 92.88 95 VAL A N 1
ATOM 800 C CA . VAL A 1 95 ? 1.516 -5.883 -1.980 1.00 92.88 95 VAL A CA 1
ATOM 801 C C . VAL A 1 95 ? 2.473 -6.932 -2.551 1.00 92.88 95 VAL A C 1
ATOM 803 O O . VAL A 1 95 ? 3.610 -6.605 -2.880 1.00 92.88 95 VAL A O 1
ATOM 806 N N . ARG A 1 96 ? 1.987 -8.154 -2.810 1.00 92.88 96 ARG A N 1
ATOM 807 C CA . ARG A 1 96 ? 2.795 -9.231 -3.414 1.00 92.88 96 ARG A CA 1
ATOM 808 C C . ARG A 1 96 ? 3.358 -8.858 -4.781 1.00 92.88 96 ARG A C 1
ATOM 810 O O . ARG A 1 96 ? 4.477 -9.242 -5.120 1.00 92.88 96 ARG A O 1
ATOM 817 N N . PHE A 1 97 ? 2.579 -8.156 -5.598 1.00 92.88 97 PHE A N 1
ATOM 818 C CA . PHE A 1 97 ? 3.056 -7.661 -6.883 1.00 92.88 97 PHE A CA 1
ATOM 819 C C . PHE A 1 97 ? 4.194 -6.648 -6.706 1.00 92.88 97 PHE A C 1
ATOM 821 O O . PHE A 1 97 ? 5.221 -6.764 -7.379 1.00 92.88 97 PHE A O 1
ATOM 828 N N . LEU A 1 98 ? 4.045 -5.685 -5.792 1.00 92.31 98 LEU A N 1
ATOM 829 C CA . LEU A 1 98 ? 5.056 -4.657 -5.550 1.00 92.31 98 LEU A CA 1
ATOM 830 C C . LEU A 1 98 ? 6.349 -5.251 -4.970 1.00 92.31 98 LEU A C 1
ATOM 832 O O . LEU A 1 98 ? 7.430 -4.896 -5.432 1.00 92.31 98 LEU A O 1
ATOM 836 N N . GLU A 1 99 ? 6.260 -6.224 -4.062 1.00 93.25 99 GLU A N 1
ATOM 837 C CA . GLU A 1 99 ? 7.422 -6.974 -3.555 1.00 93.25 99 GLU A CA 1
ATOM 838 C C . GLU A 1 99 ? 8.190 -7.674 -4.689 1.00 93.25 99 GLU A C 1
ATOM 840 O O . GLU A 1 99 ? 9.413 -7.552 -4.802 1.00 93.25 99 GLU A O 1
ATOM 845 N N . ARG A 1 100 ? 7.477 -8.355 -5.599 1.00 92.38 100 ARG A N 1
ATOM 846 C CA . ARG A 1 100 ? 8.091 -8.979 -6.787 1.00 92.38 100 ARG A CA 1
ATOM 847 C C . ARG A 1 100 ? 8.726 -7.943 -7.710 1.00 92.38 100 ARG A C 1
ATOM 849 O O . ARG A 1 100 ? 9.784 -8.199 -8.290 1.00 92.38 100 ARG A O 1
ATOM 856 N N . ARG A 1 101 ? 8.0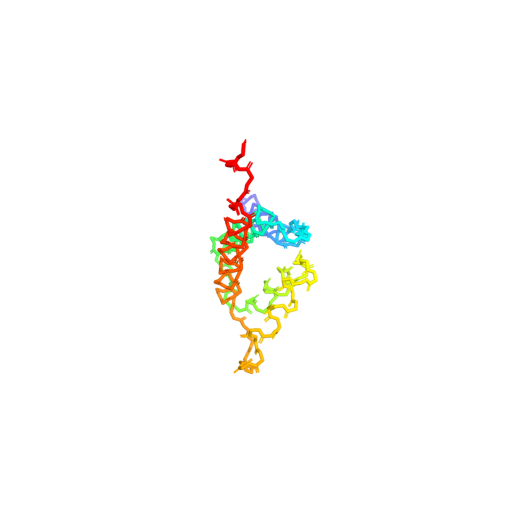97 -6.774 -7.859 1.00 89.38 101 ARG A N 1
ATOM 857 C CA . ARG A 1 101 ? 8.623 -5.668 -8.668 1.00 89.38 101 ARG A CA 1
ATOM 858 C C . ARG A 1 101 ? 9.944 -5.158 -8.096 1.00 89.38 101 ARG A C 1
ATOM 860 O O . ARG A 1 101 ? 10.889 -5.007 -8.869 1.00 89.38 101 ARG A O 1
ATOM 867 N N . ILE A 1 102 ? 10.021 -4.959 -6.779 1.00 91.31 102 ILE A N 1
ATOM 868 C CA . ILE A 1 102 ? 11.249 -4.571 -6.070 1.00 91.31 102 ILE A CA 1
ATOM 869 C C . ILE A 1 102 ? 12.342 -5.612 -6.318 1.00 91.31 102 ILE A C 1
ATOM 871 O O . ILE A 1 102 ? 13.415 -5.261 -6.801 1.00 91.31 102 ILE A O 1
ATOM 875 N N . GLN A 1 103 ? 12.049 -6.897 -6.098 1.00 90.06 103 GLN A N 1
ATOM 876 C CA . GLN A 1 103 ? 13.017 -7.976 -6.315 1.00 90.06 103 GLN A CA 1
ATOM 877 C C . GLN A 1 103 ? 13.537 -8.015 -7.762 1.00 90.06 103 GLN A C 1
ATOM 879 O O . GLN A 1 103 ? 14.734 -8.182 -7.991 1.00 90.06 103 GLN A O 1
ATOM 884 N N . THR A 1 104 ? 12.653 -7.825 -8.742 1.00 90.31 104 THR A N 1
ATOM 885 C CA . THR A 1 104 ? 13.021 -7.795 -10.167 1.00 90.31 104 THR A CA 1
ATOM 886 C C . THR A 1 104 ? 13.929 -6.606 -10.488 1.00 90.31 104 THR A C 1
ATOM 888 O O . THR A 1 104 ? 14.899 -6.748 -11.232 1.00 90.31 104 THR A O 1
ATOM 891 N N . LEU A 1 105 ? 13.633 -5.427 -9.933 1.00 87.25 105 LEU A N 1
ATOM 892 C CA . LEU A 1 105 ? 14.453 -4.231 -10.124 1.00 87.25 105 LEU A CA 1
ATOM 893 C C . LEU A 1 105 ? 15.843 -4.407 -9.498 1.00 87.25 105 LEU A C 1
ATOM 895 O O . LEU A 1 105 ? 16.838 -4.137 -1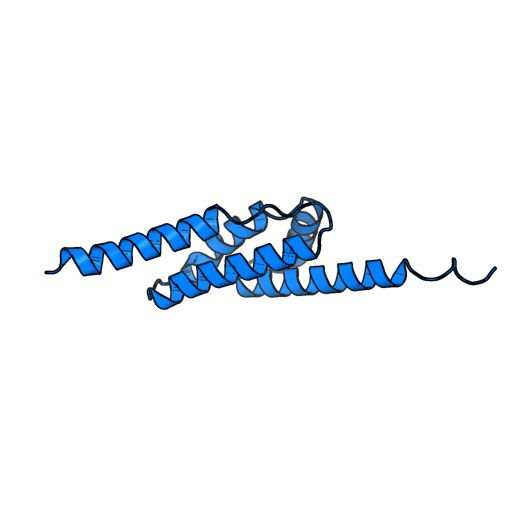0.171 1.00 87.25 105 LEU A O 1
ATOM 899 N N . GLU A 1 106 ? 15.923 -4.944 -8.279 1.00 88.75 106 GLU A N 1
ATOM 900 C CA . GLU A 1 106 ? 17.191 -5.265 -7.608 1.00 88.75 106 GLU A CA 1
ATOM 901 C C . GLU A 1 106 ? 18.037 -6.258 -8.423 1.00 88.75 106 GLU A C 1
ATOM 903 O O . GLU A 1 106 ? 19.220 -6.019 -8.663 1.00 88.75 106 GLU A O 1
ATOM 908 N N . GLN A 1 107 ? 17.429 -7.332 -8.943 1.00 87.06 107 GLN A N 1
ATOM 909 C CA . GLN A 1 107 ? 18.119 -8.301 -9.807 1.00 87.06 107 GLN A CA 1
ATOM 910 C C . GLN A 1 107 ? 18.613 -7.671 -11.115 1.00 87.06 107 GLN A C 1
ATOM 912 O O . GLN A 1 107 ? 19.729 -7.952 -11.560 1.00 87.06 107 GLN A O 1
ATOM 917 N N . SER A 1 108 ? 17.805 -6.801 -11.729 1.00 82.75 108 SER A N 1
ATOM 918 C CA . SER A 1 108 ? 18.185 -6.111 -12.965 1.00 82.75 108 SER A CA 1
ATOM 919 C C . SER A 1 108 ? 19.348 -5.137 -12.759 1.00 82.75 108 SER A C 1
ATOM 921 O O . SER A 1 108 ? 20.219 -5.049 -13.621 1.00 82.75 108 SER A O 1
ATOM 923 N N . ARG A 1 109 ? 19.411 -4.470 -11.596 1.00 79.12 109 ARG A N 1
ATOM 924 C CA . ARG A 1 109 ? 20.531 -3.603 -11.204 1.00 79.12 109 ARG A CA 1
ATOM 925 C C . ARG A 1 109 ? 21.814 -4.413 -11.025 1.00 79.12 109 ARG A C 1
ATOM 927 O O . ARG A 1 109 ? 22.835 -4.056 -11.595 1.00 79.12 109 ARG A O 1
ATOM 934 N N . ASN A 1 110 ? 21.731 -5.548 -10.334 1.00 71.44 110 ASN A N 1
ATOM 935 C CA . ASN A 1 110 ? 22.882 -6.417 -10.073 1.00 71.44 110 ASN A CA 1
ATOM 936 C C . ASN A 1 110 ? 23.434 -7.089 -11.348 1.00 71.44 110 ASN A C 1
ATOM 938 O O . ASN A 1 110 ? 24.621 -7.374 -11.447 1.00 71.44 110 ASN A O 1
ATOM 942 N N . THR A 1 111 ? 22.576 -7.331 -12.345 1.00 63.50 111 THR A N 1
ATOM 943 C CA . THR A 1 111 ? 22.979 -7.907 -13.644 1.00 63.50 111 THR A CA 1
ATOM 944 C C . THR A 1 111 ? 23.649 -6.871 -14.558 1.00 63.50 111 THR A C 1
ATOM 946 O O . THR A 1 111 ? 24.356 -7.249 -15.488 1.00 63.50 111 THR A O 1
ATOM 949 N N . ALA A 1 112 ? 23.465 -5.573 -14.295 1.00 59.06 112 ALA A N 1
ATOM 950 C CA . ALA A 1 112 ? 24.128 -4.492 -15.024 1.00 59.06 112 ALA A CA 1
ATOM 951 C C . ALA A 1 112 ? 25.562 -4.192 -14.525 1.00 59.06 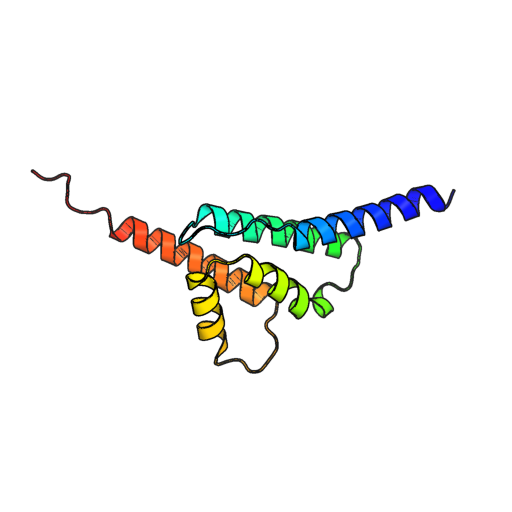112 ALA A C 1
ATOM 953 O O . ALA A 1 112 ? 26.280 -3.462 -15.201 1.00 59.06 112 ALA A O 1
ATOM 954 N N . GLU A 1 113 ? 25.989 -4.758 -13.386 1.00 56.31 113 GLU A N 1
ATOM 955 C CA . GLU A 1 113 ? 27.336 -4.590 -12.803 1.00 56.31 113 GLU A CA 1
ATOM 956 C C . GLU A 1 113 ? 28.287 -5.802 -12.973 1.00 56.31 113 GLU A C 1
ATOM 958 O O . GLU A 1 113 ? 28.921 -6.253 -12.016 1.00 56.31 113 GLU A O 1
ATOM 963 N N . PRO A 1 114 ? 28.476 -6.339 -14.188 1.00 53.78 114 PRO A N 1
ATOM 964 C CA . PRO A 1 114 ? 29.779 -6.937 -14.481 1.00 53.78 114 PRO A CA 1
ATOM 965 C C . PRO A 1 114 ? 30.332 -6.491 -15.841 1.00 53.78 114 PRO A C 1
ATOM 967 O O . PRO A 1 114 ? 29.678 -6.730 -16.852 1.00 53.78 114 PRO A O 1
ATOM 970 N N . LEU A 1 115 ? 31.541 -5.887 -15.832 1.00 51.66 115 LEU A N 1
ATOM 971 C CA . LEU A 1 115 ? 32.636 -5.960 -16.841 1.00 51.66 115 LEU A CA 1
ATOM 972 C C . LEU A 1 115 ? 33.592 -4.727 -16.912 1.00 51.66 115 LEU A C 1
ATOM 974 O O . LEU A 1 115 ? 34.268 -4.566 -17.921 1.00 51.66 115 LEU A O 1
ATOM 978 N N . GLU A 1 116 ? 33.748 -3.886 -15.876 1.00 51.72 116 GLU A N 1
ATOM 979 C CA . GLU A 1 116 ? 34.748 -2.778 -15.908 1.00 51.72 116 GLU A CA 1
ATOM 980 C C . GLU A 1 116 ? 35.926 -2.890 -14.919 1.00 51.72 116 GLU A C 1
ATOM 982 O O . GLU A 1 116 ? 36.732 -1.973 -14.799 1.00 51.72 116 GLU A O 1
ATOM 987 N N . SER A 1 117 ? 36.113 -4.030 -14.253 1.00 48.94 117 SER A N 1
ATOM 988 C CA . SER A 1 117 ? 37.259 -4.259 -13.352 1.00 48.94 117 SER A CA 1
ATOM 989 C C . SER A 1 117 ? 38.150 -5.423 -13.794 1.00 48.94 117 SER A C 1
ATOM 991 O O . SER A 1 117 ? 38.598 -6.238 -12.990 1.00 48.94 117 SER A O 1
ATOM 993 N N . ALA A 1 118 ? 38.426 -5.489 -15.097 1.00 51.75 118 ALA A N 1
ATOM 994 C CA . ALA A 1 118 ? 39.499 -6.306 -15.656 1.00 51.75 118 ALA A CA 1
ATOM 995 C C . ALA A 1 118 ? 40.101 -5.629 -16.900 1.00 51.75 118 ALA A C 1
ATOM 997 O O . ALA A 1 118 ? 39.841 -6.037 -18.031 1.00 51.75 118 ALA A O 1
ATOM 998 N N . SER A 1 119 ? 40.886 -4.571 -16.697 1.00 42.50 119 SER A N 1
ATOM 999 C CA . SER A 1 119 ? 41.902 -4.077 -17.643 1.00 42.50 119 SER A CA 1
ATOM 1000 C C . SER A 1 119 ? 42.978 -3.308 -16.892 1.00 42.50 119 SER A C 1
ATOM 1002 O O . SER A 1 119 ? 42.604 -2.530 -15.987 1.00 42.50 119 SER A O 1
#

Radius of gyration: 18.15 Å; chains: 1; bounding box: 59×25×48 Å

Secondary structure (DSSP, 8-state):
--HHHHHHHHHHHHHHHHHHHS-PPPPTT-HHHHHHHHHHHHHHHHHHHHTT--GGG-HHHHHHHHHTTS-HHHHHHHHHHHTT--SPPPHHHHHHHHHHHHHHHHHHHHHT--SSS--

Organism: NCBI:txid86971

InterPro domains:
  IPR005312 Domain of unknown function DUF1759 [PF03564] (2-81)

Sequence (119 aa):
MLLRRYDNRNIRLFNALEHLIELPRVKVRCTEDLTDLIDRAEEAVRSLTELQCPVKFYDNWIVHCVVRKLDANSRESWEISREETPEFPKYQDLVRFLERRIQTLEQSRNTAEPLESAS

pLDDT: mean 82.58, std 12.91, range [42.5, 93.25]